Protein AF-A0A2G5UUV4-F1 (afdb_monomer_lite)

Radius of gyration: 25.53 Å; chains: 1; bounding box: 56×35×74 Å

pLDDT: mean 82.68, std 22.8, range [26.73, 98.56]

Sequence (147 aa):
MTILSKIWAPSNSVLLPRAATRHIRFLSTTFSLKAKIYESPEEAVKDIPNGAKLLVGGFGLCGIPENLIQALTKTGQTGLTCVSNNAGVDKWGLGLLLQTRQIKKMISSYVGENGEFARQYLSGELELEFTPQGTLAERIRAAGAGD

Secondary structure (DSSP, 8-state):
----------------------------------PPP-S-HHHHHTTPPTT-EEE---BTTBT--HHHHHHHHHHT--SEEEE-S---STTSTTHHHHHTT-EEEEEES--TT-HHHHHHHHHTSSEEEE--HHHHHHHHHHHHHT-

Structure (mmCIF, N/CA/C/O backbone):
data_AF-A0A2G5UUV4-F1
#
_entry.id   AF-A0A2G5UUV4-F1
#
loop_
_atom_site.group_PDB
_atom_site.id
_atom_site.type_symbol
_atom_site.label_atom_id
_atom_site.label_alt_id
_atom_site.label_comp_id
_atom_site.label_asym_id
_atom_site.label_entity_id
_atom_site.label_seq_id
_atom_site.pdbx_PDB_ins_code
_atom_site.Cartn_x
_atom_site.Cartn_y
_atom_site.Cartn_z
_atom_site.occupancy
_atom_site.B_iso_or_equiv
_atom_site.auth_seq_id
_atom_site.auth_comp_id
_atom_site.auth_asym_id
_atom_site.auth_atom_id
_atom_site.pdbx_PDB_model_num
ATOM 1 N N . MET A 1 1 ? 2.534 -17.005 -42.344 1.00 30.23 1 MET A N 1
ATOM 2 C CA . MET A 1 1 ? 2.042 -16.352 -43.574 1.00 30.23 1 MET A CA 1
ATOM 3 C C . MET A 1 1 ? 2.985 -15.199 -43.899 1.00 30.23 1 MET A C 1
ATOM 5 O O . MET A 1 1 ? 3.425 -14.518 -42.986 1.00 30.23 1 MET A O 1
ATOM 9 N N . THR A 1 2 ? 3.380 -15.130 -45.163 1.00 29.50 2 THR A N 1
ATOM 10 C CA . THR A 1 2 ? 4.521 -14.478 -45.833 1.00 29.50 2 THR A CA 1
ATOM 11 C C . THR A 1 2 ? 4.962 -13.075 -45.374 1.00 29.50 2 THR A C 1
ATOM 13 O O . THR A 1 2 ? 4.149 -12.167 -45.239 1.00 29.50 2 THR A O 1
ATOM 16 N N . ILE A 1 3 ? 6.287 -12.905 -45.241 1.00 30.00 3 ILE A N 1
ATOM 17 C CA . ILE A 1 3 ? 7.033 -11.632 -45.174 1.00 30.00 3 ILE A CA 1
ATOM 18 C C . ILE A 1 3 ? 7.280 -11.132 -46.609 1.00 30.00 3 ILE A C 1
ATOM 20 O O . ILE A 1 3 ? 7.713 -11.914 -47.454 1.00 30.00 3 ILE A O 1
ATOM 24 N N . LEU A 1 4 ? 7.085 -9.837 -46.875 1.00 26.73 4 LEU A N 1
ATOM 25 C CA . LEU A 1 4 ? 7.565 -9.160 -48.088 1.00 26.73 4 LEU A CA 1
ATOM 26 C C . LEU A 1 4 ? 8.336 -7.896 -47.689 1.00 26.73 4 LEU A C 1
ATOM 28 O O . LEU A 1 4 ? 7.738 -6.885 -47.333 1.00 26.73 4 LEU A O 1
ATOM 32 N N . SER A 1 5 ? 9.664 -7.945 -47.780 1.00 32.25 5 SER A N 1
ATOM 33 C CA . SER A 1 5 ? 10.519 -6.760 -47.871 1.00 32.25 5 SER A CA 1
ATOM 34 C C . SER A 1 5 ? 11.100 -6.691 -49.286 1.00 32.25 5 SER A C 1
ATOM 36 O O . SER A 1 5 ? 11.826 -7.578 -49.728 1.00 32.25 5 SER A O 1
ATOM 38 N N . LYS A 1 6 ? 10.754 -5.636 -50.031 1.00 29.22 6 LYS A N 1
ATOM 39 C CA . LYS A 1 6 ? 11.495 -5.210 -51.225 1.00 29.22 6 LYS A CA 1
ATOM 40 C C . LYS A 1 6 ? 12.513 -4.171 -50.768 1.00 29.22 6 LYS A C 1
ATOM 42 O O . LYS A 1 6 ? 12.113 -3.116 -50.287 1.00 29.22 6 LYS A O 1
ATOM 47 N N . ILE A 1 7 ? 13.802 -4.461 -50.927 1.00 35.69 7 ILE A N 1
ATOM 48 C CA . ILE A 1 7 ? 14.875 -3.470 -50.797 1.00 35.69 7 ILE A CA 1
ATOM 49 C C . ILE A 1 7 ? 15.565 -3.339 -52.157 1.00 35.69 7 ILE A C 1
ATOM 51 O O . ILE A 1 7 ? 15.883 -4.321 -52.823 1.00 35.69 7 ILE A O 1
ATOM 55 N N . TRP A 1 8 ? 15.699 -2.082 -52.556 1.00 27.30 8 TRP A N 1
ATOM 56 C CA . TRP A 1 8 ? 16.325 -1.539 -53.753 1.00 27.30 8 TRP A CA 1
ATOM 57 C C . TRP A 1 8 ? 17.840 -1.810 -53.776 1.00 27.30 8 TRP A C 1
ATOM 59 O O . TRP A 1 8 ? 18.495 -1.738 -52.738 1.00 27.30 8 TRP A O 1
ATOM 69 N N . ALA A 1 9 ? 18.397 -2.095 -54.954 1.00 36.50 9 ALA A N 1
ATOM 70 C CA . ALA A 1 9 ? 19.835 -2.226 -55.180 1.00 36.50 9 ALA A CA 1
ATOM 71 C C . ALA A 1 9 ? 20.296 -1.205 -56.229 1.00 36.50 9 ALA A C 1
ATOM 73 O O . ALA A 1 9 ? 19.610 -1.032 -57.240 1.00 36.50 9 ALA A O 1
ATOM 74 N N . PRO A 1 10 ? 21.500 -0.634 -56.067 1.00 35.34 10 PRO A N 1
ATOM 75 C CA . PRO A 1 10 ? 22.342 -0.315 -57.201 1.00 35.34 10 PRO A CA 1
ATOM 76 C C . PRO A 1 10 ? 23.648 -1.118 -57.159 1.00 35.34 10 PRO A C 1
ATOM 78 O O . PRO A 1 10 ? 24.296 -1.296 -56.129 1.00 35.34 10 PRO A O 1
ATOM 81 N N . SER A 1 11 ? 24.002 -1.610 -58.338 1.00 42.22 11 SER A N 1
ATOM 82 C CA . SER A 1 11 ? 25.257 -2.250 -58.702 1.00 42.22 11 SER A CA 1
ATOM 83 C C . SER A 1 11 ? 26.450 -1.304 -58.564 1.00 42.22 11 SER A C 1
ATOM 85 O O . SER A 1 11 ? 26.383 -0.174 -59.041 1.00 42.22 11 SER A O 1
ATOM 87 N N . ASN A 1 12 ? 27.573 -1.802 -58.040 1.00 35.16 12 ASN A N 1
ATOM 88 C CA . ASN A 1 12 ? 28.849 -1.744 -58.758 1.00 35.16 12 ASN A CA 1
ATOM 89 C C . ASN A 1 12 ? 29.914 -2.638 -58.109 1.00 35.16 12 ASN A C 1
ATOM 91 O O . ASN A 1 12 ? 30.107 -2.670 -56.898 1.00 35.16 12 ASN A O 1
ATOM 95 N N . SER A 1 13 ? 30.580 -3.383 -58.980 1.00 41.56 13 SER A N 1
ATOM 96 C CA . SER A 1 13 ? 31.634 -4.361 -58.742 1.00 41.56 13 SER A CA 1
ATOM 97 C C . SER A 1 13 ? 33.009 -3.707 -58.626 1.00 41.56 13 SER A C 1
ATOM 99 O O . SER A 1 13 ? 33.439 -3.076 -59.588 1.00 41.56 13 SER A O 1
ATOM 101 N N . VAL A 1 14 ? 33.742 -3.962 -57.537 1.00 37.56 14 VAL A N 1
ATOM 102 C CA . VAL A 1 14 ? 35.217 -3.937 -57.522 1.00 37.56 14 VAL A CA 1
ATOM 103 C C . VAL A 1 14 ? 35.725 -4.998 -56.536 1.00 37.56 14 VAL A C 1
ATOM 105 O O . VAL A 1 14 ? 35.342 -5.018 -55.369 1.00 37.56 14 VAL A O 1
ATOM 108 N N . LEU A 1 15 ? 36.565 -5.906 -57.036 1.00 43.38 15 LEU A N 1
ATOM 109 C CA . LEU 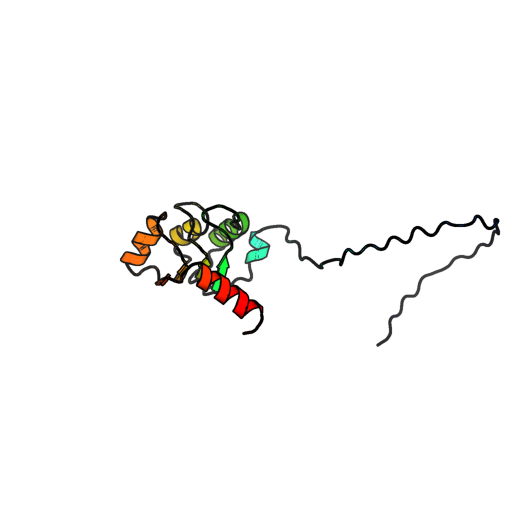A 1 15 ? 37.228 -6.990 -56.303 1.00 43.38 15 LEU A CA 1
ATOM 110 C C . LEU A 1 15 ? 38.445 -6.458 -55.523 1.00 43.38 15 LEU A C 1
ATOM 112 O O . LEU A 1 15 ? 39.321 -5.837 -56.118 1.00 43.38 15 LEU A O 1
ATOM 116 N N . LEU A 1 16 ? 38.543 -6.770 -54.224 1.00 35.75 16 LEU A N 1
ATOM 117 C CA . LEU A 1 16 ? 39.747 -6.590 -53.395 1.00 35.75 16 LEU A CA 1
ATOM 118 C C . LEU A 1 16 ? 39.998 -7.840 -52.516 1.00 35.75 16 LEU A C 1
ATOM 120 O O . LEU A 1 16 ? 39.059 -8.594 -52.247 1.00 35.75 16 LEU A O 1
ATOM 124 N N . PRO A 1 17 ? 41.260 -8.125 -52.131 1.00 38.09 17 PRO A N 1
ATOM 125 C CA . PRO A 1 17 ? 41.725 -9.471 -51.791 1.00 38.09 17 PRO A CA 1
ATOM 126 C C . PRO A 1 17 ? 41.303 -9.947 -50.391 1.00 38.09 17 PRO A C 1
ATOM 128 O O . PRO A 1 17 ? 41.122 -9.161 -49.463 1.00 38.09 17 PRO A O 1
ATOM 131 N N . ARG A 1 18 ? 41.182 -11.277 -50.243 1.00 44.56 18 ARG A N 1
ATOM 132 C CA . ARG A 1 18 ? 40.841 -11.997 -49.001 1.00 44.56 18 ARG A CA 1
ATOM 133 C C . ARG A 1 18 ? 41.847 -11.703 -47.879 1.00 44.56 18 ARG A C 1
ATOM 135 O O . ARG A 1 18 ? 42.871 -12.372 -47.773 1.00 44.56 18 ARG A O 1
ATOM 142 N N . ALA A 1 19 ? 41.505 -10.775 -46.991 1.00 39.84 19 ALA A N 1
ATOM 143 C CA . ALA A 1 19 ? 42.058 -10.719 -45.643 1.00 39.84 19 ALA A CA 1
ATOM 144 C C . ALA A 1 19 ? 41.256 -11.671 -44.742 1.00 39.84 19 ALA A C 1
ATOM 146 O O . ALA A 1 19 ? 40.029 -11.585 -44.673 1.00 39.84 19 ALA A O 1
ATOM 147 N N . ALA A 1 20 ? 41.943 -12.598 -44.070 1.00 48.12 20 ALA A N 1
ATOM 148 C CA . ALA A 1 20 ? 41.348 -13.535 -43.124 1.00 48.12 20 ALA A CA 1
ATOM 149 C C . ALA A 1 20 ? 40.615 -12.772 -42.008 1.00 48.12 20 ALA A C 1
ATOM 151 O O . ALA A 1 20 ? 41.225 -12.235 -41.084 1.00 48.12 20 ALA A O 1
ATOM 152 N N . THR A 1 21 ? 39.289 -12.690 -42.109 1.00 39.66 21 THR A N 1
ATOM 153 C CA . THR A 1 21 ? 38.459 -11.998 -41.128 1.00 39.66 21 THR A CA 1
ATOM 154 C C . THR A 1 21 ? 38.302 -12.909 -39.918 1.00 39.66 21 THR A C 1
ATOM 156 O O . THR A 1 21 ? 37.601 -13.919 -39.960 1.00 39.66 21 THR A O 1
ATOM 159 N N . ARG A 1 22 ? 38.983 -12.571 -38.820 1.00 43.88 22 ARG A N 1
ATOM 160 C CA . ARG A 1 22 ? 38.718 -13.144 -37.498 1.00 43.88 22 ARG A CA 1
ATOM 161 C C . ARG A 1 22 ? 37.252 -12.840 -37.168 1.00 43.88 22 ARG A C 1
ATOM 163 O O . ARG A 1 22 ? 36.913 -11.704 -36.847 1.00 43.88 22 ARG A O 1
ATOM 170 N N . HIS A 1 23 ? 36.370 -13.827 -37.299 1.00 40.75 23 HIS A N 1
ATOM 171 C CA . HIS A 1 23 ? 34.981 -13.695 -36.874 1.00 40.75 23 HIS A CA 1
ATOM 172 C C . HIS A 1 23 ? 34.940 -13.553 -35.350 1.00 40.75 23 HIS A C 1
ATOM 174 O O . HIS A 1 23 ? 34.913 -14.546 -34.625 1.00 40.75 23 HIS A O 1
ATOM 180 N N . ILE A 1 24 ? 34.916 -12.316 -34.856 1.00 51.81 24 ILE A N 1
ATOM 181 C CA . ILE A 1 24 ? 34.429 -12.036 -33.508 1.00 51.81 24 ILE A CA 1
ATOM 182 C C . ILE A 1 24 ? 32.924 -12.296 -33.559 1.00 51.81 24 ILE A C 1
ATOM 184 O O . ILE A 1 24 ? 32.143 -11.462 -34.014 1.00 51.81 24 ILE A O 1
ATOM 188 N N . ARG A 1 25 ? 32.510 -13.502 -33.160 1.00 44.62 25 ARG A N 1
ATOM 189 C CA . ARG A 1 25 ? 31.101 -13.790 -32.897 1.00 44.62 25 ARG A CA 1
ATOM 190 C C . ARG A 1 25 ? 30.712 -13.013 -31.643 1.00 44.62 25 ARG A C 1
ATOM 192 O O . ARG A 1 25 ? 31.013 -13.450 -30.537 1.00 44.62 25 ARG A O 1
ATOM 199 N N . PHE A 1 26 ? 30.043 -11.874 -31.807 1.00 50.16 26 PHE A N 1
ATOM 200 C CA . PHE A 1 26 ? 29.269 -11.278 -30.721 1.00 50.16 26 PHE A CA 1
ATOM 201 C C . PHE A 1 26 ? 28.077 -12.200 -30.437 1.00 50.16 26 PHE A C 1
ATOM 203 O O . PHE A 1 26 ? 27.005 -12.063 -31.020 1.00 50.16 26 PHE A O 1
ATOM 210 N N . LEU A 1 27 ? 28.277 -13.182 -29.559 1.00 51.44 27 LEU A N 1
ATOM 211 C CA . LEU A 1 27 ? 27.185 -13.862 -28.871 1.00 51.44 27 LEU A CA 1
ATOM 212 C C . LEU A 1 27 ? 26.664 -12.892 -27.809 1.00 51.44 27 LEU A C 1
ATOM 214 O O . LEU A 1 27 ? 27.044 -12.970 -26.645 1.00 51.44 27 LEU A O 1
ATOM 218 N N . SER A 1 28 ? 25.839 -11.930 -28.223 1.00 54.03 28 SER A N 1
ATOM 219 C CA . SER A 1 28 ? 25.046 -11.173 -27.260 1.00 54.03 28 SER A CA 1
ATOM 220 C C . SER A 1 28 ? 23.991 -12.120 -26.693 1.00 54.03 28 SER A C 1
ATOM 222 O O . SER A 1 28 ? 23.069 -12.527 -27.396 1.00 54.03 28 SER A O 1
ATOM 224 N N . THR A 1 29 ? 24.150 -12.509 -25.431 1.00 57.75 29 THR A N 1
ATOM 225 C CA . THR A 1 29 ? 23.147 -13.256 -24.658 1.00 57.75 29 THR A CA 1
ATOM 226 C C . THR A 1 29 ? 22.017 -12.354 -24.162 1.00 57.75 29 THR A C 1
ATOM 228 O O . THR A 1 29 ? 21.128 -12.816 -23.446 1.00 57.75 29 THR A O 1
ATOM 231 N N . THR A 1 30 ? 22.022 -11.066 -24.515 1.00 57.09 30 THR A N 1
ATOM 232 C CA . THR A 1 30 ? 21.008 -10.123 -24.059 1.00 57.09 30 THR A CA 1
ATOM 233 C C . THR A 1 30 ? 19.703 -10.379 -24.806 1.00 57.09 30 THR A C 1
ATOM 235 O O . THR A 1 30 ? 19.479 -9.886 -25.910 1.00 57.09 30 THR A O 1
ATOM 238 N N . PHE A 1 31 ? 18.818 -11.154 -24.181 1.00 63.34 31 PHE A N 1
ATOM 239 C CA . PHE A 1 31 ? 17.395 -11.118 -24.489 1.00 63.34 31 PHE A CA 1
ATOM 240 C C . PHE A 1 31 ? 16.957 -9.651 -24.409 1.00 63.34 31 PHE A C 1
ATOM 242 O O . PHE A 1 31 ? 17.024 -9.038 -23.343 1.00 63.34 31 PHE A O 1
ATOM 249 N N . SER A 1 32 ? 16.554 -9.059 -25.534 1.00 64.75 32 SER A N 1
ATOM 250 C CA . SER A 1 32 ? 15.899 -7.754 -25.510 1.00 64.75 32 SER A CA 1
ATOM 251 C C . SER A 1 32 ? 14.536 -7.961 -24.856 1.00 64.75 32 SER A C 1
ATOM 253 O O . SER A 1 32 ? 13.571 -8.379 -25.497 1.00 64.75 32 SER A O 1
ATOM 255 N N . LEU A 1 33 ? 14.478 -7.758 -23.540 1.00 65.44 33 LEU A N 1
ATOM 256 C CA . LEU A 1 33 ? 13.216 -7.660 -22.829 1.00 65.44 33 LEU A CA 1
ATOM 257 C C . LEU A 1 33 ? 12.469 -6.475 -23.442 1.00 65.44 33 LEU A C 1
ATOM 259 O O . LEU A 1 33 ? 12.948 -5.342 -23.391 1.00 65.44 33 LEU A O 1
ATOM 263 N N . LYS A 1 34 ? 11.305 -6.735 -24.046 1.00 79.94 34 LYS A N 1
ATOM 264 C CA . LYS A 1 34 ? 10.374 -5.684 -24.471 1.00 79.94 34 LYS A CA 1
ATOM 265 C C . LYS A 1 34 ? 9.780 -5.030 -23.222 1.00 79.94 34 LYS A C 1
ATOM 267 O O . LYS A 1 34 ? 8.656 -5.330 -22.834 1.00 79.94 34 LYS A O 1
ATOM 272 N N . ALA A 1 35 ? 10.559 -4.185 -22.558 1.00 86.00 35 ALA A N 1
ATOM 273 C CA . ALA A 1 35 ? 10.082 -3.364 -21.460 1.00 86.00 35 ALA A CA 1
ATOM 274 C C . ALA A 1 35 ? 9.257 -2.206 -22.029 1.00 86.00 35 ALA A C 1
ATOM 276 O O . ALA A 1 35 ? 9.672 -1.542 -22.981 1.00 86.00 35 ALA A O 1
ATOM 277 N N . LYS A 1 36 ? 8.080 -1.969 -21.449 1.00 89.62 36 LYS A N 1
ATOM 278 C CA . LYS A 1 36 ? 7.290 -0.775 -21.739 1.00 89.62 36 LYS A CA 1
ATOM 279 C C . LYS A 1 36 ? 7.800 0.356 -20.851 1.00 89.62 36 LYS A C 1
ATOM 281 O O . LYS A 1 36 ? 7.780 0.226 -19.630 1.00 89.62 36 LYS A O 1
ATOM 286 N N . ILE A 1 37 ? 8.268 1.431 -21.473 1.00 93.19 37 ILE A N 1
ATOM 287 C CA . ILE A 1 37 ? 8.731 2.639 -20.789 1.00 93.19 37 ILE A CA 1
ATOM 288 C C . ILE A 1 37 ? 7.596 3.661 -20.846 1.00 93.19 37 ILE A C 1
ATOM 290 O O . ILE A 1 37 ? 6.956 3.808 -21.887 1.00 93.19 37 ILE A O 1
ATOM 294 N N . TYR A 1 38 ? 7.335 4.315 -19.719 1.00 95.00 38 TYR A N 1
ATOM 295 C CA . TYR A 1 38 ? 6.356 5.390 -19.595 1.00 95.00 38 TYR A CA 1
ATOM 296 C C . TYR A 1 38 ? 7.088 6.703 -19.332 1.00 95.00 38 TYR A C 1
ATOM 298 O O . TYR A 1 38 ? 8.077 6.716 -18.600 1.00 95.00 38 TYR A O 1
ATOM 306 N N . GLU A 1 39 ? 6.579 7.794 -19.901 1.00 95.12 39 GLU A N 1
ATOM 307 C CA . GLU A 1 39 ? 7.156 9.134 -19.730 1.00 95.12 39 GLU A CA 1
ATOM 308 C C . GLU A 1 39 ? 6.843 9.723 -18.344 1.00 95.12 39 GLU A C 1
ATOM 310 O O . GLU A 1 39 ? 7.569 10.587 -17.854 1.00 95.12 39 GLU A O 1
ATOM 315 N N . SER A 1 40 ? 5.780 9.246 -17.679 1.00 97.38 40 SER A N 1
ATOM 316 C CA . SER A 1 40 ? 5.435 9.648 -16.314 1.00 97.38 40 SER A CA 1
ATOM 317 C C . SER A 1 40 ? 4.870 8.503 -15.458 1.00 97.38 40 SER A C 1
ATOM 319 O O . SER A 1 40 ? 4.237 7.577 -15.981 1.00 97.38 40 SER A O 1
ATOM 321 N N . PRO A 1 41 ? 5.046 8.562 -14.124 1.00 97.31 41 PRO A N 1
ATOM 322 C CA . PRO A 1 41 ? 4.413 7.634 -13.186 1.00 97.31 41 PRO A CA 1
ATOM 323 C C . PRO A 1 41 ? 2.881 7.640 -13.257 1.00 97.31 41 PRO A C 1
ATOM 325 O O . PRO A 1 41 ? 2.261 6.588 -13.132 1.00 97.31 41 PRO A O 1
ATOM 328 N N . GLU A 1 42 ? 2.265 8.802 -13.489 1.00 97.31 42 GLU A N 1
ATOM 329 C CA . GLU A 1 42 ? 0.813 8.947 -13.622 1.00 97.31 42 GLU A CA 1
ATOM 330 C C . GLU A 1 42 ? 0.276 8.170 -14.829 1.00 97.31 42 GLU A C 1
ATOM 332 O O . GLU A 1 42 ? -0.791 7.561 -14.752 1.00 97.31 42 GLU A O 1
ATOM 337 N N . GLU A 1 43 ? 1.031 8.124 -15.933 1.00 96.94 43 GLU A N 1
ATOM 338 C CA . GLU A 1 43 ? 0.644 7.322 -17.090 1.00 96.94 43 GLU A CA 1
ATOM 339 C C . GLU A 1 43 ? 0.691 5.818 -16.791 1.00 96.94 43 GLU A C 1
ATOM 341 O O . GLU A 1 43 ? -0.156 5.065 -17.275 1.00 96.94 43 GLU A O 1
ATOM 346 N N . ALA A 1 44 ? 1.652 5.385 -15.973 1.00 96.69 44 ALA A N 1
ATOM 347 C CA . ALA A 1 44 ? 1.834 3.984 -15.612 1.00 96.69 44 ALA A CA 1
ATOM 348 C C . ALA A 1 44 ? 0.733 3.438 -14.685 1.00 96.69 44 ALA A C 1
ATOM 350 O O . ALA A 1 44 ? 0.574 2.223 -14.606 1.00 96.69 44 ALA A O 1
ATOM 351 N N . VAL A 1 45 ? -0.009 4.308 -13.988 1.00 97.38 45 VAL A N 1
ATOM 352 C CA . VAL A 1 45 ? -1.059 3.919 -13.023 1.00 97.38 45 VAL A CA 1
ATOM 353 C C . VAL A 1 45 ? -2.480 4.236 -13.504 1.00 97.38 45 VAL A C 1
ATOM 355 O O . VAL A 1 45 ? -3.448 3.928 -12.810 1.00 97.38 45 VAL A O 1
ATOM 358 N N . LYS A 1 46 ? -2.631 4.862 -14.679 1.00 95.25 46 LYS A N 1
ATOM 359 C CA . LYS A 1 46 ? -3.910 5.414 -15.167 1.00 95.25 46 LYS A CA 1
ATOM 360 C C . LYS A 1 46 ? -5.014 4.376 -15.373 1.00 95.25 46 LYS A C 1
ATOM 362 O O . LYS A 1 46 ? -6.190 4.713 -15.305 1.00 95.25 46 LYS A O 1
ATOM 367 N N . ASP A 1 47 ? -4.638 3.141 -15.676 1.00 96.06 47 ASP A N 1
ATOM 368 C CA . ASP A 1 47 ? -5.533 2.027 -15.980 1.00 96.06 47 ASP A CA 1
ATOM 369 C C . ASP A 1 47 ? -5.903 1.197 -14.744 1.00 96.06 47 ASP A C 1
ATOM 371 O O . ASP A 1 47 ? -6.709 0.272 -14.850 1.00 96.06 47 ASP A O 1
ATOM 375 N N . ILE A 1 48 ? -5.378 1.544 -13.564 1.00 98.00 48 ILE A N 1
ATOM 376 C CA . ILE A 1 48 ? -5.775 0.922 -12.302 1.00 98.00 48 ILE A CA 1
ATOM 377 C C . ILE A 1 48 ? -7.213 1.358 -11.973 1.00 98.00 48 ILE A C 1
ATOM 379 O O . ILE A 1 48 ? -7.469 2.557 -11.817 1.00 98.00 48 ILE A O 1
ATOM 383 N N . PRO A 1 49 ? -8.169 0.419 -11.849 1.00 98.00 49 PRO A N 1
ATOM 384 C CA . PRO A 1 49 ? -9.536 0.750 -11.478 1.00 98.00 49 PRO A CA 1
ATOM 385 C C . PRO A 1 49 ? -9.675 0.964 -9.964 1.00 98.00 49 PRO A C 1
ATOM 387 O O . PRO A 1 49 ? -8.878 0.474 -9.160 1.00 98.00 49 PRO A O 1
ATOM 390 N N . ASN A 1 50 ? -10.758 1.629 -9.558 1.00 98.38 50 ASN A N 1
ATOM 391 C CA . ASN A 1 50 ? -11.204 1.591 -8.164 1.00 98.38 50 ASN A CA 1
ATOM 392 C C . ASN A 1 50 ? -11.442 0.138 -7.725 1.00 98.38 50 ASN A C 1
ATOM 394 O O . ASN A 1 50 ? -11.873 -0.699 -8.519 1.00 98.38 50 ASN A O 1
ATOM 398 N N . GLY A 1 51 ? -11.178 -0.167 -6.456 1.00 98.25 51 GLY A N 1
ATOM 399 C CA . GLY A 1 51 ? -11.341 -1.526 -5.934 1.00 98.25 51 GLY A CA 1
ATOM 400 C C . GLY A 1 51 ? -10.229 -2.507 -6.323 1.00 98.25 51 GLY A C 1
ATOM 401 O O . GLY A 1 51 ? -10.330 -3.691 -6.000 1.00 98.25 51 GLY A O 1
ATOM 402 N N . ALA A 1 52 ? -9.176 -2.056 -7.014 1.00 98.50 52 ALA A N 1
ATOM 403 C CA . ALA A 1 52 ? -8.079 -2.923 -7.429 1.00 98.50 52 ALA A CA 1
ATOM 404 C C . ALA A 1 52 ? -7.337 -3.555 -6.240 1.00 98.50 52 ALA A C 1
ATOM 406 O O . ALA A 1 52 ? -7.194 -2.960 -5.167 1.00 98.50 52 ALA A O 1
ATOM 407 N N . LYS A 1 53 ? -6.811 -4.764 -6.466 1.00 98.31 53 LYS A N 1
ATOM 408 C CA . LYS A 1 53 ? -5.883 -5.431 -5.552 1.00 98.31 53 LYS A CA 1
ATOM 409 C C . LYS A 1 53 ? -4.452 -5.214 -6.035 1.00 98.31 53 LYS A C 1
ATOM 411 O O . LYS A 1 53 ? -4.115 -5.624 -7.141 1.00 98.31 53 LYS A O 1
ATOM 416 N N . LEU A 1 54 ? -3.626 -4.590 -5.204 1.00 98.12 54 LEU A N 1
ATOM 417 C CA . LEU A 1 54 ? -2.265 -4.185 -5.540 1.00 98.12 54 LEU A CA 1
ATOM 418 C C . LEU A 1 54 ? -1.258 -4.938 -4.673 1.00 98.12 54 LEU A C 1
ATOM 420 O O . LEU A 1 54 ? -1.381 -4.949 -3.450 1.00 98.12 54 LEU A O 1
ATOM 424 N N . LEU A 1 55 ? -0.247 -5.534 -5.304 1.00 97.69 55 LEU A N 1
ATOM 425 C CA . LEU A 1 55 ? 0.947 -6.013 -4.613 1.00 97.69 55 LEU A CA 1
ATOM 426 C C . LEU A 1 55 ? 1.969 -4.882 -4.611 1.00 97.69 55 LEU A C 1
ATOM 428 O O . LEU A 1 55 ? 2.337 -4.376 -5.671 1.00 97.69 55 LEU A O 1
ATOM 432 N N . VAL A 1 56 ? 2.417 -4.484 -3.427 1.00 97.38 56 VAL A N 1
ATOM 433 C CA . VAL A 1 56 ? 3.316 -3.346 -3.252 1.00 97.38 56 VAL A CA 1
ATOM 434 C C . VAL A 1 56 ? 4.582 -3.837 -2.571 1.00 97.38 56 VAL A C 1
ATOM 436 O O . VAL A 1 56 ? 4.544 -4.393 -1.475 1.00 97.38 56 VAL A O 1
ATOM 439 N N . GLY A 1 57 ? 5.706 -3.678 -3.267 1.00 95.00 57 GLY A N 1
ATOM 440 C CA . GLY A 1 57 ? 7.015 -4.059 -2.751 1.00 95.00 57 GLY A CA 1
ATOM 441 C C . GLY A 1 57 ? 7.498 -3.130 -1.639 1.00 95.00 57 GLY A C 1
ATOM 442 O O . GLY A 1 57 ? 7.059 -1.984 -1.526 1.00 95.00 57 GLY A O 1
ATOM 443 N N . GLY A 1 58 ? 8.444 -3.637 -0.851 1.00 93.62 58 GLY A N 1
ATOM 444 C CA . GLY A 1 58 ? 9.172 -2.875 0.156 1.00 93.62 58 GLY A CA 1
ATOM 445 C C . GLY A 1 58 ? 9.261 -3.575 1.511 1.00 93.62 58 GLY A C 1
ATOM 446 O O . GLY A 1 58 ? 8.434 -4.415 1.867 1.00 93.62 58 GLY A O 1
ATOM 447 N N . PHE A 1 59 ? 10.288 -3.211 2.277 1.00 92.00 59 PHE A N 1
ATOM 448 C CA . PHE A 1 59 ? 10.466 -3.599 3.672 1.00 92.00 59 PHE A CA 1
ATOM 449 C C . PHE A 1 59 ? 10.698 -2.340 4.510 1.00 92.00 59 PHE A C 1
ATOM 451 O O . PHE A 1 59 ? 11.794 -1.779 4.555 1.00 92.00 59 PHE A O 1
ATOM 458 N N . GLY A 1 60 ? 9.622 -1.854 5.125 1.00 88.06 60 GLY A N 1
ATOM 459 C CA . GLY A 1 60 ? 9.613 -0.554 5.786 1.00 88.06 60 GLY A CA 1
ATOM 460 C C . GLY A 1 60 ? 9.581 0.508 4.698 1.00 88.06 60 GLY A C 1
ATOM 461 O O . GLY A 1 60 ? 8.649 0.551 3.902 1.00 88.06 60 GLY A O 1
ATOM 462 N N . LEU A 1 61 ? 10.641 1.307 4.612 1.00 90.06 61 LEU A N 1
ATOM 463 C CA . LEU A 1 61 ? 10.833 2.271 3.524 1.00 90.06 61 LEU A CA 1
ATOM 464 C C . LEU A 1 61 ? 11.8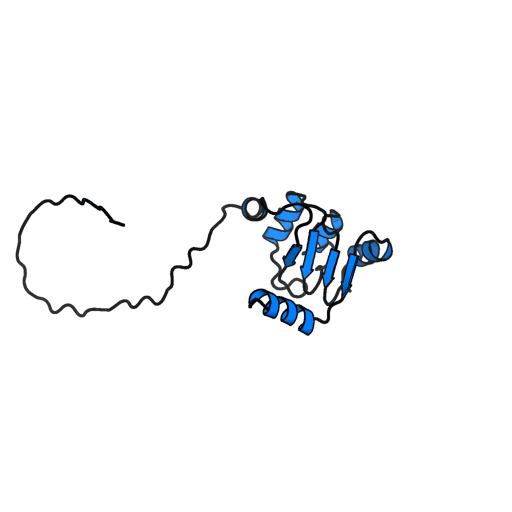48 1.799 2.473 1.00 90.06 61 LEU A C 1
ATOM 466 O O . LEU A 1 61 ? 12.028 2.448 1.448 1.00 90.06 61 LEU A O 1
ATOM 470 N N . CYS A 1 62 ? 12.511 0.661 2.693 1.00 93.25 62 CYS A N 1
ATOM 471 C CA . CYS A 1 62 ? 13.482 0.134 1.742 1.00 93.25 62 CYS A CA 1
ATOM 472 C C . CYS A 1 62 ? 12.771 -0.547 0.566 1.00 93.25 62 CYS A C 1
ATOM 474 O O . CYS A 1 62 ? 11.958 -1.446 0.776 1.00 93.25 62 CYS A O 1
ATOM 476 N N . GLY A 1 63 ? 13.096 -0.146 -0.668 1.00 93.44 63 GLY A N 1
ATOM 477 C CA . GLY A 1 63 ? 12.587 -0.787 -1.887 1.00 93.44 63 GLY A CA 1
ATOM 478 C C . GLY A 1 63 ? 11.112 -0.511 -2.199 1.00 93.44 63 GLY A C 1
ATOM 479 O O . GLY A 1 63 ? 10.501 -1.282 -2.936 1.00 93.44 63 GLY A O 1
ATOM 480 N N . ILE A 1 64 ? 10.532 0.557 -1.640 1.00 95.56 64 ILE A N 1
ATOM 481 C CA . ILE A 1 64 ? 9.160 0.969 -1.960 1.00 95.56 64 ILE A CA 1
ATOM 482 C C . ILE A 1 64 ? 9.090 1.629 -3.351 1.00 95.56 64 ILE A C 1
ATOM 484 O O . ILE A 1 64 ? 10.005 2.363 -3.732 1.00 95.56 64 ILE A O 1
ATOM 488 N N . PRO A 1 65 ? 8.002 1.437 -4.115 1.00 96.62 65 PRO A N 1
ATOM 489 C CA . PRO A 1 65 ? 7.805 2.100 -5.404 1.00 96.62 65 PRO A CA 1
ATOM 490 C C . PRO A 1 65 ? 7.305 3.546 -5.220 1.00 96.62 65 PRO A C 1
ATOM 492 O O . PRO A 1 65 ? 6.175 3.875 -5.579 1.00 96.62 65 PRO A O 1
ATOM 495 N N . GLU A 1 66 ? 8.138 4.415 -4.643 1.00 96.81 66 GLU A N 1
ATOM 496 C CA . GLU A 1 66 ? 7.750 5.756 -4.176 1.00 96.81 66 GLU A CA 1
ATOM 497 C C . GLU A 1 66 ? 7.038 6.605 -5.244 1.00 96.81 66 GLU A C 1
ATOM 499 O O . GLU A 1 66 ? 5.936 7.096 -5.002 1.00 96.81 66 GLU A O 1
ATOM 504 N N . ASN A 1 67 ? 7.608 6.712 -6.448 1.00 97.19 67 ASN A N 1
ATOM 505 C CA . ASN A 1 67 ? 7.026 7.513 -7.532 1.00 97.19 67 ASN A CA 1
ATOM 506 C C . ASN A 1 67 ? 5.633 7.016 -7.953 1.00 97.19 67 ASN A C 1
ATOM 508 O O . ASN A 1 67 ? 4.750 7.821 -8.242 1.00 97.19 67 ASN A O 1
ATOM 512 N N . LEU A 1 68 ? 5.416 5.696 -7.969 1.00 98.00 68 LEU A N 1
ATOM 513 C CA . LEU A 1 68 ? 4.122 5.108 -8.333 1.00 98.00 68 LEU A CA 1
ATOM 514 C C . LEU A 1 68 ? 3.086 5.301 -7.222 1.00 98.00 68 LEU A C 1
ATOM 516 O O . LEU A 1 68 ? 1.919 5.546 -7.508 1.00 98.00 68 LEU A O 1
ATOM 520 N N . ILE A 1 69 ? 3.508 5.240 -5.957 1.00 97.69 69 ILE A N 1
ATOM 521 C CA . ILE A 1 69 ? 2.641 5.529 -4.808 1.00 97.69 69 ILE A CA 1
ATOM 522 C C . ILE A 1 69 ? 2.208 7.000 -4.822 1.00 97.69 69 ILE A C 1
ATOM 524 O O . ILE A 1 69 ? 1.025 7.296 -4.646 1.00 97.69 69 ILE A O 1
ATOM 528 N N . GLN A 1 70 ? 3.140 7.925 -5.070 1.00 97.44 70 GLN A N 1
ATOM 529 C CA . GLN A 1 70 ? 2.820 9.346 -5.211 1.00 97.44 70 GLN A CA 1
ATOM 530 C C . GLN A 1 70 ? 1.854 9.583 -6.378 1.00 97.44 70 GLN A C 1
ATOM 532 O O . GLN A 1 70 ? 0.884 10.321 -6.223 1.00 97.44 70 GLN A O 1
ATOM 537 N N . ALA A 1 71 ? 2.073 8.928 -7.522 1.00 98.00 71 ALA A N 1
ATOM 538 C CA . ALA A 1 71 ? 1.174 9.009 -8.669 1.00 98.00 71 ALA A CA 1
ATOM 539 C C . ALA A 1 71 ? -0.237 8.511 -8.335 1.00 98.00 71 ALA A C 1
ATOM 541 O O . ALA A 1 71 ? -1.196 9.246 -8.547 1.00 98.00 71 ALA A O 1
ATOM 542 N N . LEU A 1 72 ? -0.356 7.325 -7.724 1.00 97.56 72 LEU A N 1
ATOM 543 C CA . LEU A 1 72 ? -1.634 6.765 -7.267 1.00 97.56 72 LEU A CA 1
ATOM 544 C C . LEU A 1 72 ? -2.365 7.684 -6.284 1.00 97.56 72 LEU A C 1
ATOM 546 O O . LEU A 1 72 ? -3.590 7.798 -6.326 1.00 97.56 72 LEU A O 1
ATOM 550 N N . THR A 1 73 ? -1.619 8.357 -5.407 1.00 97.25 73 THR A N 1
ATOM 551 C CA . THR A 1 73 ? -2.181 9.327 -4.456 1.00 97.25 73 THR A CA 1
ATOM 552 C C . THR A 1 73 ? -2.791 10.531 -5.186 1.00 97.25 73 THR A C 1
ATOM 554 O O . THR A 1 73 ? -3.837 11.031 -4.788 1.00 97.25 73 THR A O 1
ATOM 557 N N . LYS A 1 74 ? -2.177 10.989 -6.287 1.00 97.06 74 LYS A N 1
ATOM 558 C CA . LYS A 1 74 ? -2.702 12.098 -7.106 1.00 97.06 74 LYS A CA 1
ATOM 559 C C . LYS A 1 74 ? -3.884 11.682 -7.981 1.00 97.06 74 LYS A C 1
ATOM 561 O O . LYS A 1 74 ? -4.801 12.474 -8.169 1.00 97.06 74 LYS A O 1
ATOM 566 N N . THR A 1 75 ? -3.851 10.477 -8.552 1.00 95.25 75 THR A N 1
ATOM 567 C CA . THR A 1 75 ? -4.896 9.995 -9.470 1.00 95.25 75 THR A CA 1
ATOM 568 C C . THR A 1 75 ? -6.175 9.577 -8.743 1.00 95.25 75 THR A C 1
ATOM 570 O O . THR A 1 75 ? -7.241 9.567 -9.354 1.00 95.25 75 THR A O 1
ATOM 573 N N . GLY A 1 76 ? -6.100 9.310 -7.434 1.00 94.19 76 GLY A N 1
ATOM 574 C CA . GLY A 1 76 ? -7.268 9.269 -6.553 1.00 94.19 76 GLY A CA 1
ATOM 575 C C . GLY A 1 76 ? -8.107 7.994 -6.637 1.00 94.19 76 GLY A C 1
ATOM 576 O O . GLY A 1 76 ? -9.271 8.011 -6.241 1.00 94.19 76 GLY A O 1
ATOM 577 N N . GLN A 1 77 ? -7.557 6.883 -7.137 1.00 97.12 77 GLN A N 1
ATOM 578 C CA . GLN A 1 77 ? -8.238 5.588 -7.093 1.00 97.12 77 GLN A CA 1
ATOM 579 C C . GLN A 1 77 ? -8.503 5.178 -5.644 1.00 97.12 77 GLN A C 1
ATOM 581 O O . GLN A 1 77 ? -7.597 5.198 -4.811 1.00 97.12 77 GLN A O 1
ATOM 586 N N . THR A 1 78 ? -9.731 4.758 -5.353 1.00 98.00 78 THR A N 1
ATOM 587 C CA . THR A 1 78 ? -10.198 4.414 -4.002 1.00 98.00 78 THR A CA 1
ATOM 588 C C . THR A 1 78 ? -10.652 2.960 -3.903 1.00 98.00 78 THR A C 1
ATOM 590 O O . THR A 1 78 ? -10.795 2.248 -4.901 1.00 98.00 78 THR A O 1
ATOM 593 N N . GLY A 1 79 ? -10.879 2.494 -2.673 1.00 98.25 79 GLY A N 1
ATOM 594 C CA . GLY A 1 79 ? -11.339 1.132 -2.410 1.00 98.25 79 GLY A CA 1
ATOM 595 C C . GLY A 1 79 ? -10.248 0.071 -2.572 1.00 98.25 79 GLY A C 1
ATOM 596 O O . GLY A 1 79 ? -10.566 -1.107 -2.712 1.00 98.25 79 GLY A O 1
ATOM 597 N N . LEU A 1 80 ? -8.975 0.469 -2.582 1.00 98.56 80 LEU A N 1
ATOM 598 C CA . LEU A 1 80 ? -7.860 -0.414 -2.907 1.00 98.56 80 LEU A CA 1
ATOM 599 C C . LEU A 1 80 ? -7.664 -1.494 -1.836 1.00 98.56 80 LEU A C 1
ATOM 601 O O . LEU A 1 80 ? -7.778 -1.234 -0.635 1.00 98.56 80 LEU A O 1
ATOM 605 N N . THR A 1 81 ? -7.330 -2.705 -2.281 1.00 98.56 81 THR A N 1
ATOM 606 C CA . THR A 1 81 ? -6.784 -3.756 -1.415 1.00 98.56 81 THR A CA 1
ATOM 607 C C . THR A 1 81 ? -5.282 -3.832 -1.632 1.00 98.56 81 THR A C 1
ATOM 609 O O . THR A 1 81 ? -4.836 -4.276 -2.686 1.00 98.56 81 THR A O 1
ATOM 612 N N . CYS A 1 82 ? -4.494 -3.433 -0.646 1.00 97.75 82 CYS A N 1
ATOM 613 C CA . CYS A 1 82 ? -3.041 -3.423 -0.753 1.00 97.75 82 CYS A CA 1
ATOM 614 C C . CYS A 1 82 ? -2.436 -4.620 -0.011 1.00 97.75 82 CYS A C 1
ATOM 616 O O . CYS A 1 82 ? -2.759 -4.887 1.145 1.00 97.75 82 CYS A O 1
ATOM 618 N N . VAL A 1 83 ? -1.547 -5.340 -0.692 1.00 97.94 83 VAL A N 1
ATOM 619 C CA . VAL A 1 83 ? -0.769 -6.463 -0.165 1.00 97.94 83 VAL A CA 1
ATOM 620 C C . VAL A 1 83 ? 0.680 -6.013 -0.073 1.00 97.94 83 VAL A C 1
ATOM 622 O O . VAL A 1 83 ? 1.315 -5.764 -1.097 1.00 97.94 83 VAL A O 1
ATOM 625 N N . SER A 1 84 ? 1.196 -5.873 1.142 1.00 96.50 84 SER A N 1
ATOM 626 C CA . SER A 1 84 ? 2.550 -5.376 1.392 1.00 96.50 84 SER A CA 1
ATOM 627 C C . SER A 1 84 ? 3.055 -5.917 2.718 1.00 96.50 84 SER A C 1
ATOM 629 O O . SER A 1 84 ? 2.265 -6.224 3.603 1.00 96.50 84 SER A O 1
ATOM 631 N N . ASN A 1 85 ? 4.369 -5.999 2.904 1.00 95.12 85 ASN A N 1
ATOM 632 C CA . ASN A 1 85 ? 4.925 -6.357 4.207 1.00 95.12 85 ASN A CA 1
ATOM 633 C C . ASN A 1 85 ? 4.448 -5.382 5.305 1.00 95.12 85 ASN A C 1
ATOM 635 O O . ASN A 1 85 ? 4.028 -5.799 6.383 1.00 95.12 85 ASN A O 1
ATOM 639 N N . ASN A 1 86 ? 4.457 -4.084 4.999 1.00 92.81 86 ASN A N 1
ATOM 640 C CA . ASN A 1 86 ? 3.954 -3.023 5.868 1.00 92.81 86 ASN A CA 1
ATOM 641 C C . ASN A 1 86 ? 3.339 -1.867 5.070 1.00 92.81 86 ASN A C 1
ATOM 643 O O . ASN A 1 86 ? 3.422 -1.811 3.843 1.00 92.81 86 ASN A O 1
ATOM 647 N N . ALA A 1 87 ? 2.698 -0.939 5.781 1.00 88.69 87 ALA A N 1
ATOM 648 C CA . ALA A 1 87 ? 2.069 0.241 5.192 1.00 88.69 87 ALA A CA 1
ATOM 649 C C . ALA A 1 87 ? 3.015 1.457 5.073 1.00 88.69 87 ALA A C 1
ATOM 651 O O . ALA A 1 87 ? 2.565 2.550 4.741 1.00 88.69 87 ALA A O 1
ATOM 652 N N . GLY A 1 88 ? 4.315 1.298 5.343 1.00 89.25 88 GLY A N 1
ATOM 653 C CA . GLY A 1 88 ? 5.216 2.433 5.560 1.00 89.25 88 GLY A CA 1
ATOM 654 C C . GLY A 1 88 ? 4.888 3.194 6.852 1.00 89.25 88 GLY A C 1
ATOM 655 O O . GLY A 1 88 ? 4.250 2.652 7.755 1.00 89.25 88 GLY A O 1
ATOM 656 N N . VAL A 1 89 ? 5.318 4.454 6.919 1.00 88.62 89 VAL A N 1
ATOM 657 C CA . VAL A 1 89 ? 5.101 5.356 8.064 1.00 88.62 89 VAL A CA 1
ATOM 658 C C . VAL A 1 89 ? 4.170 6.503 7.681 1.00 88.62 89 VAL A C 1
ATOM 660 O O . VAL A 1 89 ? 3.800 6.666 6.515 1.00 88.62 89 VAL A O 1
ATOM 663 N N . ASP A 1 90 ? 3.795 7.333 8.648 1.00 80.75 90 ASP A N 1
ATOM 664 C CA . ASP A 1 90 ? 3.002 8.526 8.367 1.00 80.75 90 ASP A CA 1
ATOM 665 C C . ASP A 1 90 ? 3.709 9.412 7.319 1.00 80.75 90 ASP A C 1
ATOM 667 O O . ASP A 1 90 ? 4.875 9.781 7.471 1.00 80.75 90 ASP A O 1
ATOM 671 N N . LYS A 1 91 ? 2.983 9.768 6.247 1.00 85.94 91 LYS A N 1
ATOM 672 C CA . LYS A 1 91 ? 3.444 10.576 5.094 1.00 85.94 91 LYS A CA 1
ATOM 673 C C . LYS A 1 91 ? 4.445 9.903 4.138 1.00 85.94 91 LYS A C 1
ATOM 675 O O . LYS A 1 91 ? 4.910 10.575 3.223 1.00 85.94 91 LYS A O 1
ATOM 680 N N . TRP A 1 92 ? 4.753 8.613 4.291 1.00 91.62 92 TRP A N 1
ATOM 681 C CA . TRP A 1 92 ? 5.655 7.895 3.377 1.00 91.62 92 TRP A CA 1
ATOM 682 C C . TRP A 1 92 ? 5.136 6.504 3.013 1.00 91.62 92 TRP A C 1
ATOM 684 O O . TRP A 1 92 ? 4.469 5.834 3.800 1.00 91.62 92 TRP A O 1
ATOM 694 N N . GLY A 1 93 ? 5.463 6.043 1.804 1.00 93.88 93 GLY A N 1
ATOM 695 C CA . GLY A 1 93 ? 4.956 4.770 1.292 1.00 93.88 93 GLY A CA 1
ATOM 696 C C . GLY A 1 93 ? 3.424 4.744 1.260 1.00 93.88 93 GLY A C 1
ATOM 697 O O . GLY A 1 93 ? 2.782 5.751 0.955 1.00 93.88 93 GLY A O 1
ATOM 698 N N . LEU A 1 94 ? 2.823 3.602 1.599 1.00 95.69 94 LEU A N 1
ATOM 699 C CA . LEU A 1 94 ? 1.362 3.447 1.595 1.00 95.69 94 LEU A CA 1
ATOM 700 C C . LEU A 1 94 ? 0.645 4.347 2.617 1.00 95.69 94 LEU A C 1
ATOM 702 O O . LEU A 1 94 ? -0.557 4.571 2.477 1.00 95.69 94 LEU A O 1
ATOM 706 N N . GLY A 1 95 ? 1.369 4.942 3.570 1.00 94.50 95 GLY A N 1
ATOM 707 C CA . GLY A 1 95 ? 0.848 5.964 4.474 1.00 94.50 95 GLY A CA 1
ATOM 708 C C . GLY A 1 95 ? 0.231 7.165 3.752 1.00 94.50 95 GLY A C 1
ATOM 709 O O . GLY A 1 95 ? -0.735 7.735 4.252 1.00 94.50 95 GLY A O 1
ATOM 710 N N . LEU A 1 96 ? 0.718 7.510 2.555 1.00 96.19 96 LEU A N 1
ATOM 711 C CA . LEU A 1 96 ? 0.131 8.570 1.723 1.00 96.19 96 LEU A CA 1
ATOM 712 C C . LEU A 1 96 ? -1.298 8.229 1.275 1.00 96.19 96 LEU A C 1
ATOM 714 O O . LEU A 1 96 ? -2.196 9.062 1.361 1.00 96.19 96 LEU A O 1
ATOM 718 N N . LEU A 1 97 ? -1.523 6.979 0.865 1.00 96.75 97 LEU A N 1
ATOM 719 C CA . LEU A 1 97 ? -2.831 6.493 0.421 1.00 96.75 97 LEU A CA 1
ATOM 720 C C . LEU A 1 97 ? -3.803 6.284 1.592 1.00 96.75 97 LEU A C 1
ATOM 722 O O . LEU A 1 97 ? -5.017 6.381 1.414 1.00 96.75 97 LEU A O 1
ATOM 726 N N . LEU A 1 98 ? -3.290 6.007 2.796 1.00 95.50 98 LEU A N 1
ATOM 727 C CA . LEU A 1 98 ? -4.106 5.978 4.014 1.00 95.50 98 LEU A CA 1
ATOM 728 C C . LEU A 1 98 ? -4.628 7.376 4.351 1.00 95.50 98 LEU A C 1
ATOM 730 O O . LEU A 1 98 ? -5.817 7.529 4.619 1.00 95.50 98 LEU A O 1
ATOM 734 N N . GLN A 1 99 ? -3.784 8.407 4.256 1.00 94.75 99 GLN A N 1
ATOM 735 C CA . GLN A 1 99 ? -4.188 9.797 4.510 1.00 94.75 99 GLN A CA 1
ATOM 736 C C . GLN A 1 99 ? -5.304 10.267 3.570 1.00 94.75 99 GLN A C 1
ATOM 738 O O . GLN A 1 99 ? -6.205 10.992 3.993 1.00 94.75 99 GLN A O 1
ATOM 743 N N . THR A 1 100 ? -5.283 9.824 2.311 1.00 96.38 100 THR A N 1
ATOM 744 C CA . THR A 1 100 ? -6.329 10.129 1.324 1.00 96.38 100 THR A CA 1
ATOM 745 C C . THR A 1 100 ? -7.507 9.150 1.347 1.00 96.38 100 THR A C 1
ATOM 747 O O . THR A 1 100 ? -8.418 9.282 0.532 1.00 96.38 100 THR A O 1
ATOM 750 N N . ARG A 1 101 ? -7.535 8.186 2.284 1.00 96.94 101 ARG A N 1
ATOM 751 C CA . ARG A 1 101 ? -8.566 7.132 2.408 1.00 96.94 101 ARG A CA 1
ATOM 752 C C . ARG A 1 101 ? -8.775 6.322 1.125 1.00 96.94 101 ARG A C 1
ATOM 754 O O . ARG A 1 101 ? -9.878 5.882 0.806 1.00 96.94 101 ARG A O 1
ATOM 761 N N . GLN A 1 102 ? -7.701 6.112 0.372 1.00 98.19 102 GLN A N 1
ATOM 762 C CA . GLN A 1 102 ? -7.740 5.345 -0.869 1.00 98.19 102 GLN A CA 1
ATOM 763 C C . GLN A 1 102 ? -7.692 3.831 -0.634 1.00 98.19 102 GLN A C 1
ATOM 765 O O . GLN A 1 102 ? -8.169 3.064 -1.474 1.00 98.19 102 GLN A O 1
ATOM 770 N N . ILE A 1 103 ? -7.158 3.390 0.507 1.00 98.00 103 ILE A N 1
ATOM 771 C CA . ILE A 1 103 ? -7.054 1.974 0.870 1.00 98.00 103 ILE A CA 1
ATOM 772 C C . ILE A 1 103 ? -8.270 1.557 1.696 1.00 98.00 103 ILE A C 1
ATOM 774 O O . ILE A 1 103 ? -8.538 2.135 2.742 1.00 98.00 103 ILE A O 1
ATOM 778 N N . LYS A 1 104 ? -8.973 0.515 1.239 1.00 98.38 104 LYS A N 1
ATOM 779 C CA . LYS A 1 104 ? -10.060 -0.137 1.983 1.00 98.38 104 LYS A CA 1
ATOM 780 C C . LYS A 1 104 ? -9.558 -1.310 2.821 1.00 98.38 104 LYS A C 1
ATOM 782 O O . LYS A 1 104 ? -10.048 -1.525 3.925 1.00 98.38 104 LYS A O 1
ATOM 787 N N . LYS A 1 105 ? -8.616 -2.093 2.287 1.00 98.38 105 LYS A N 1
ATOM 788 C CA . LYS A 1 105 ? -8.094 -3.293 2.948 1.00 98.38 105 LYS A CA 1
ATOM 789 C C . LYS A 1 105 ? -6.579 -3.382 2.835 1.00 98.38 105 LYS A C 1
ATOM 791 O O . LYS A 1 105 ? -6.021 -3.194 1.757 1.00 98.38 105 LYS A O 1
ATOM 796 N N . MET A 1 106 ? -5.933 -3.757 3.931 1.00 97.62 106 MET A N 1
ATOM 797 C CA . MET A 1 106 ? -4.515 -4.100 3.988 1.00 97.62 106 MET A CA 1
ATOM 798 C C . MET A 1 106 ? -4.341 -5.585 4.310 1.00 97.62 106 MET A C 1
ATOM 800 O O . MET A 1 106 ? -4.955 -6.111 5.236 1.00 97.62 106 MET A O 1
ATOM 804 N N . ILE A 1 107 ? -3.492 -6.263 3.542 1.00 97.75 107 ILE A N 1
ATOM 805 C CA . ILE A 1 107 ? -2.989 -7.605 3.846 1.00 97.75 107 ILE A CA 1
ATOM 806 C C . ILE A 1 107 ? -1.504 -7.438 4.171 1.00 97.75 107 ILE A C 1
ATOM 808 O O . ILE A 1 107 ? -0.711 -7.180 3.262 1.00 97.75 107 ILE A O 1
ATOM 812 N N . SER A 1 108 ? -1.150 -7.552 5.455 1.00 96.06 108 SER A N 1
ATOM 813 C CA . SER A 1 108 ? 0.171 -7.154 5.963 1.00 96.06 108 SER A CA 1
ATOM 814 C C . SER A 1 108 ? 0.744 -8.115 6.994 1.00 96.06 108 SER A C 1
ATOM 816 O O . SER A 1 108 ? 0.007 -8.826 7.678 1.00 96.06 108 SER A O 1
ATOM 818 N N . SER A 1 109 ? 2.069 -8.101 7.147 1.00 93.50 109 SER A N 1
ATOM 819 C CA . SER A 1 109 ? 2.770 -8.859 8.191 1.00 93.50 109 SER A CA 1
ATOM 820 C C . SER A 1 109 ? 3.089 -8.017 9.426 1.00 93.50 109 SER A C 1
ATOM 822 O O . SER A 1 109 ? 3.176 -8.559 10.526 1.00 93.50 109 SER A O 1
ATOM 824 N N . TYR A 1 110 ? 3.225 -6.697 9.260 1.00 89.25 110 TYR A N 1
ATOM 825 C CA . TYR A 1 110 ? 3.547 -5.760 10.332 1.00 89.25 110 TYR A CA 1
ATOM 826 C C . TYR A 1 110 ? 2.966 -4.362 10.064 1.00 89.25 110 TYR A C 1
ATOM 828 O O . TYR A 1 110 ? 2.975 -3.887 8.930 1.00 89.25 110 TYR A O 1
ATOM 836 N N . VAL A 1 111 ? 2.465 -3.685 11.107 1.00 80.81 111 VAL A N 1
ATOM 837 C CA . VAL A 1 111 ? 1.738 -2.398 10.983 1.00 80.81 111 VAL A CA 1
ATOM 838 C C . VAL A 1 111 ? 2.083 -1.370 12.077 1.00 80.81 111 VAL A C 1
ATOM 840 O O . VAL A 1 111 ? 1.371 -0.387 12.243 1.00 80.81 111 VAL A O 1
ATOM 843 N N . GLY A 1 112 ? 3.152 -1.587 12.850 1.00 72.19 112 GLY A N 1
ATOM 844 C CA . GLY A 1 112 ? 3.384 -0.873 14.117 1.00 72.19 112 GLY A CA 1
ATOM 845 C C . GLY A 1 112 ? 3.817 0.598 14.031 1.00 72.19 112 GLY A C 1
ATOM 846 O O . GLY A 1 112 ? 3.769 1.282 15.046 1.00 72.19 112 GLY A O 1
ATOM 847 N N . GLU A 1 113 ? 4.218 1.104 12.862 1.00 75.69 113 GLU A N 1
ATOM 848 C CA . GLU A 1 113 ? 4.861 2.428 12.720 1.00 75.69 113 GLU A CA 1
ATOM 849 C C . GLU A 1 113 ? 3.987 3.489 12.016 1.00 75.69 113 GLU A C 1
ATOM 851 O O . GLU A 1 113 ? 4.497 4.467 11.470 1.00 75.69 113 GLU A O 1
ATOM 856 N N . ASN A 1 114 ? 2.662 3.309 11.998 1.00 81.75 114 ASN A N 1
ATOM 857 C CA . ASN A 1 114 ? 1.740 4.221 11.316 1.00 81.75 114 ASN A CA 1
ATOM 858 C C . ASN A 1 114 ? 0.517 4.527 12.197 1.00 81.75 114 ASN A C 1
ATOM 860 O O . ASN A 1 114 ? -0.341 3.667 12.418 1.00 81.75 114 ASN A O 1
ATOM 864 N N . GLY A 1 115 ? 0.451 5.749 12.734 1.00 87.44 115 GLY A N 1
ATOM 865 C CA . GLY A 1 115 ? -0.615 6.148 13.654 1.00 87.44 115 GLY A CA 1
ATOM 866 C C . GLY A 1 115 ? -1.977 6.230 12.968 1.00 87.44 115 GLY A C 1
ATOM 867 O O . GLY A 1 115 ? -2.988 5.822 13.543 1.00 87.44 115 GLY A O 1
ATOM 868 N N . GLU A 1 116 ? -2.004 6.692 11.716 1.00 91.75 116 GLU A N 1
ATOM 869 C CA . GLU A 1 116 ? -3.238 6.795 10.933 1.00 91.75 116 GLU A CA 1
ATOM 870 C C . GLU A 1 116 ? -3.803 5.416 10.580 1.00 91.75 116 GLU A C 1
ATOM 872 O O . GLU A 1 116 ? -5.013 5.205 10.651 1.00 91.75 116 GLU A O 1
ATOM 877 N N . PHE A 1 117 ? -2.931 4.452 10.284 1.00 92.88 117 PHE A N 1
ATOM 878 C CA . PHE A 1 117 ? -3.304 3.056 10.097 1.00 92.88 117 PHE A CA 1
ATOM 879 C C . PHE A 1 117 ? -4.018 2.520 11.339 1.00 92.88 117 PHE A C 1
ATOM 881 O O . PHE A 1 117 ? -5.121 1.982 11.240 1.00 92.88 117 PHE A O 1
ATOM 888 N N . ALA A 1 118 ? -3.396 2.671 12.514 1.00 92.38 118 ALA A N 1
ATOM 889 C CA . ALA A 1 118 ? -3.966 2.180 13.764 1.00 92.38 118 ALA A CA 1
ATOM 890 C C . ALA A 1 118 ? -5.314 2.854 14.052 1.00 92.38 118 ALA A C 1
ATOM 892 O O . ALA A 1 118 ? -6.276 2.174 14.406 1.00 92.38 118 ALA A O 1
ATOM 893 N N . ARG A 1 119 ? -5.410 4.171 13.831 1.00 95.06 119 ARG A N 1
ATOM 894 C CA . ARG A 1 119 ? -6.654 4.934 13.978 1.00 95.06 119 ARG A CA 1
ATOM 895 C C . ARG A 1 119 ? -7.760 4.400 13.065 1.00 95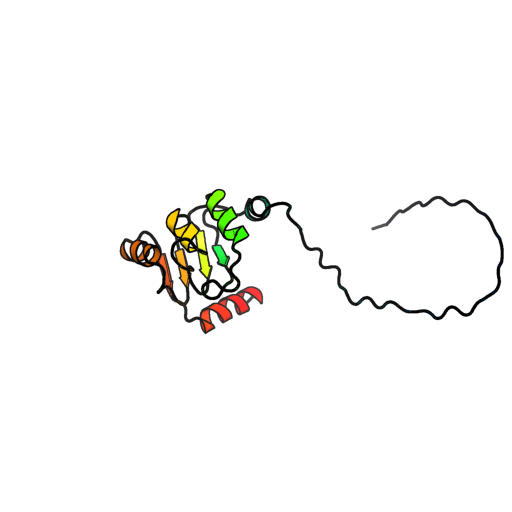.06 119 ARG A C 1
ATOM 897 O O . ARG A 1 119 ? -8.846 4.126 13.564 1.00 95.06 119 ARG A O 1
ATOM 904 N N . GLN A 1 120 ? -7.491 4.245 11.765 1.00 95.88 120 GLN A N 1
ATOM 905 C CA . GLN A 1 120 ? -8.475 3.772 10.783 1.00 95.88 120 GLN A CA 1
ATOM 906 C C . GLN A 1 120 ? -8.901 2.324 11.031 1.00 95.88 120 GLN A C 1
ATOM 908 O O . GLN A 1 120 ? -10.072 1.989 10.872 1.00 95.88 120 GLN A O 1
ATOM 913 N N . TYR A 1 121 ? -7.972 1.461 11.441 1.00 94.94 121 TYR A N 1
ATOM 914 C CA . TYR A 1 121 ? -8.298 0.083 11.793 1.00 94.94 121 TYR A CA 1
ATOM 915 C C . TYR A 1 121 ? -9.211 0.028 13.027 1.00 94.94 121 TYR A C 1
ATOM 917 O O . TYR A 1 121 ? -10.246 -0.633 13.005 1.00 94.94 121 TYR A O 1
ATOM 925 N N . LEU A 1 122 ? -8.872 0.774 14.085 1.00 94.94 122 LEU A N 1
ATOM 926 C CA . LEU A 1 122 ? -9.662 0.815 15.319 1.00 94.94 122 LEU A CA 1
ATOM 927 C C . LEU A 1 122 ? -11.029 1.494 15.139 1.00 94.94 122 LEU A C 1
ATOM 929 O O . LEU A 1 122 ? -11.966 1.152 15.857 1.00 94.94 122 LEU A O 1
ATOM 933 N N . SER A 1 123 ? -11.163 2.432 14.195 1.00 96.50 123 SER A N 1
ATOM 934 C CA . SER A 1 123 ? -12.448 3.055 13.848 1.00 96.50 123 SER A CA 1
ATOM 935 C C . SER A 1 123 ? -13.293 2.232 12.869 1.00 96.50 123 SER A C 1
ATOM 937 O O . SER A 1 123 ? -14.445 2.589 12.624 1.00 96.50 123 SER A O 1
ATOM 939 N N . GLY A 1 124 ? -12.754 1.141 12.313 1.00 95.88 124 GLY A N 1
ATOM 940 C CA . GLY A 1 124 ? -13.423 0.327 11.295 1.00 95.88 124 GLY A CA 1
ATOM 941 C C . GLY A 1 124 ? -13.428 0.942 9.888 1.00 95.88 124 GLY A C 1
ATOM 942 O O . GLY A 1 124 ? -14.127 0.441 9.013 1.00 95.88 124 GLY A O 1
ATOM 943 N N . GLU A 1 125 ? -12.657 2.011 9.653 1.00 96.12 125 GLU A N 1
ATOM 944 C CA . GLU A 1 125 ? -12.451 2.615 8.325 1.00 96.12 125 GLU A CA 1
ATOM 945 C C . GLU A 1 125 ? -11.558 1.743 7.420 1.00 96.12 125 GLU A C 1
ATOM 947 O O . GLU A 1 125 ? -11.690 1.801 6.197 1.00 96.12 125 GLU A O 1
ATOM 952 N N . LEU A 1 126 ? -10.665 0.938 8.010 1.00 97.12 126 LEU A N 1
ATOM 953 C CA . LEU A 1 126 ? -9.687 0.103 7.308 1.00 97.12 126 LEU A CA 1
ATOM 954 C C . LEU A 1 126 ? -9.813 -1.369 7.718 1.00 97.12 126 LEU A C 1
ATOM 956 O O . LEU A 1 126 ? -9.685 -1.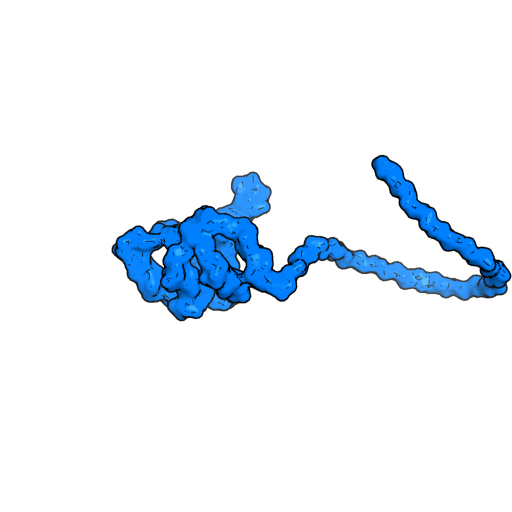714 8.891 1.00 97.12 126 LEU A O 1
ATOM 960 N N . GLU A 1 127 ? -9.976 -2.258 6.740 1.00 97.94 127 GLU A N 1
ATOM 961 C CA . GLU A 1 127 ? -9.907 -3.703 6.960 1.00 97.94 127 GLU A CA 1
ATOM 962 C C . GLU A 1 127 ? -8.446 -4.176 7.022 1.00 97.94 127 GLU A C 1
ATOM 964 O O . GLU A 1 127 ? -7.609 -3.767 6.211 1.00 97.94 127 GLU A O 1
ATOM 969 N N . LEU A 1 128 ? -8.139 -5.102 7.933 1.00 96.44 128 LEU A N 1
ATOM 970 C CA . LEU A 1 128 ? -6.807 -5.692 8.067 1.00 96.44 128 LEU A CA 1
ATOM 971 C C . LEU A 1 128 ? -6.864 -7.218 8.104 1.00 96.44 128 LEU A C 1
ATOM 973 O O . LEU A 1 128 ? -7.555 -7.812 8.926 1.00 96.44 128 LEU A O 1
ATOM 977 N N . GLU A 1 129 ? -6.075 -7.850 7.242 1.00 97.06 129 GLU A N 1
ATOM 978 C CA . GLU A 1 129 ? -5.747 -9.273 7.299 1.00 97.06 129 GLU A CA 1
ATOM 979 C C . GLU A 1 129 ? -4.268 -9.421 7.659 1.00 97.06 129 GLU A C 1
ATOM 981 O O . GLU A 1 129 ? -3.380 -9.149 6.846 1.00 97.06 129 GLU A O 1
ATOM 986 N N . PHE A 1 130 ? -3.997 -9.867 8.884 1.00 95.31 130 PHE A N 1
ATOM 987 C CA . PHE A 1 130 ? -2.636 -10.194 9.288 1.00 95.31 130 PHE A CA 1
ATOM 988 C C . PHE A 1 130 ? -2.199 -11.527 8.689 1.00 95.31 130 PHE A C 1
ATOM 990 O O . PHE A 1 130 ? -2.855 -12.551 8.868 1.00 95.31 130 PHE A O 1
ATOM 997 N N . THR A 1 131 ? -1.058 -11.522 8.004 1.00 96.12 131 THR A N 1
ATOM 998 C CA . THR A 1 131 ? -0.425 -12.729 7.466 1.00 96.12 131 THR A CA 1
ATOM 999 C C . THR A 1 131 ? 1.041 -12.755 7.890 1.00 96.12 131 THR A C 1
ATOM 1001 O O . THR A 1 131 ? 1.753 -11.795 7.599 1.00 96.12 131 THR A O 1
ATOM 1004 N N . PRO A 1 132 ? 1.539 -13.831 8.530 1.00 97.25 132 PRO A N 1
ATOM 1005 C CA . PRO A 1 132 ? 2.957 -13.947 8.867 1.00 97.25 132 PRO A CA 1
ATOM 1006 C C . PRO A 1 132 ? 3.852 -13.671 7.653 1.00 97.25 132 PRO A C 1
ATOM 1008 O O . PRO A 1 132 ? 3.555 -14.141 6.557 1.00 97.25 132 PRO A O 1
ATOM 1011 N N . GLN A 1 133 ? 4.951 -12.929 7.831 1.00 97.06 133 GLN A N 1
ATOM 1012 C CA . GLN A 1 133 ? 5.773 -12.422 6.719 1.00 97.06 133 GLN A CA 1
ATOM 1013 C C . GLN A 1 133 ? 6.216 -13.518 5.737 1.00 97.06 133 GLN A C 1
ATOM 1015 O O . GLN A 1 133 ? 6.080 -13.347 4.527 1.00 97.06 133 GLN A O 1
ATOM 1020 N N . GLY A 1 134 ? 6.709 -14.652 6.249 1.00 97.44 134 GLY A N 1
ATOM 1021 C CA . GLY A 1 134 ? 7.112 -15.786 5.411 1.00 97.44 134 GLY A CA 1
ATOM 1022 C C . GLY A 1 134 ? 5.937 -16.385 4.635 1.00 97.44 134 GLY A C 1
ATOM 1023 O O . GLY A 1 134 ? 6.049 -16.639 3.441 1.00 97.44 134 GLY A O 1
ATOM 1024 N N . THR A 1 135 ? 4.779 -16.526 5.283 1.00 97.75 135 THR A N 1
ATOM 1025 C CA . THR A 1 135 ? 3.543 -16.997 4.645 1.00 97.75 135 THR A CA 1
ATOM 1026 C C . THR A 1 135 ? 3.039 -16.017 3.590 1.00 97.75 135 THR A C 1
ATOM 1028 O O . THR A 1 135 ? 2.574 -16.446 2.542 1.00 97.75 135 THR A O 1
ATOM 1031 N N . LEU A 1 136 ? 3.131 -14.708 3.830 1.00 97.25 136 LEU A N 1
ATOM 1032 C CA . LEU A 1 136 ? 2.733 -13.686 2.863 1.00 97.25 136 LEU A CA 1
ATOM 1033 C C . LEU A 1 136 ? 3.592 -13.771 1.599 1.00 97.25 136 LEU A C 1
ATOM 1035 O O . LEU A 1 136 ? 3.055 -13.820 0.493 1.00 97.25 136 LEU A O 1
ATOM 1039 N N . ALA A 1 137 ? 4.914 -13.837 1.773 1.00 96.94 137 ALA A N 1
ATOM 1040 C CA . ALA A 1 137 ? 5.852 -13.997 0.670 1.00 96.94 137 ALA A CA 1
ATOM 1041 C C . ALA A 1 137 ? 5.593 -15.299 -0.104 1.00 96.94 137 ALA A C 1
ATOM 1043 O O . ALA A 1 137 ? 5.538 -15.282 -1.332 1.00 96.94 137 ALA A O 1
ATOM 1044 N N . GLU A 1 138 ? 5.358 -16.406 0.602 1.00 97.81 138 GLU A N 1
ATOM 1045 C CA . GLU A 1 138 ? 5.095 -17.700 -0.026 1.00 97.81 138 GLU A CA 1
ATOM 1046 C C . GLU A 1 138 ? 3.750 -17.738 -0.761 1.00 97.81 138 GLU A C 1
ATOM 1048 O O . GLU A 1 138 ? 3.683 -18.252 -1.873 1.00 97.81 138 GLU A O 1
ATOM 1053 N N . ARG A 1 139 ? 2.693 -17.118 -0.217 1.00 97.00 139 ARG A N 1
ATOM 1054 C CA . ARG A 1 139 ? 1.400 -16.963 -0.910 1.00 97.00 139 ARG A CA 1
ATOM 1055 C C . ARG A 1 139 ? 1.561 -16.210 -2.228 1.00 97.00 139 ARG A C 1
ATOM 1057 O O . ARG A 1 139 ? 0.975 -16.605 -3.229 1.00 97.00 139 ARG A O 1
ATOM 1064 N N . ILE A 1 140 ? 2.352 -15.135 -2.233 1.00 96.56 140 ILE A N 1
ATOM 1065 C CA . ILE A 1 140 ? 2.642 -14.362 -3.448 1.00 96.56 140 ILE A CA 1
ATOM 1066 C C . ILE A 1 140 ? 3.442 -15.212 -4.443 1.00 96.56 140 ILE A C 1
ATOM 1068 O O . ILE A 1 140 ? 3.120 -15.226 -5.630 1.00 96.56 140 ILE A O 1
ATOM 1072 N N . ARG A 1 141 ? 4.459 -15.941 -3.964 1.00 97.25 141 ARG A N 1
ATOM 1073 C CA . ARG A 1 141 ? 5.283 -16.827 -4.795 1.00 97.25 141 ARG A CA 1
ATOM 1074 C C . ARG A 1 141 ? 4.449 -17.933 -5.448 1.00 97.25 141 ARG A C 1
ATOM 1076 O O . ARG A 1 141 ? 4.585 -18.142 -6.649 1.00 97.25 141 ARG A O 1
ATOM 1083 N N . ALA A 1 142 ? 3.596 -18.607 -4.677 1.00 97.38 142 ALA A N 1
ATOM 1084 C CA . ALA A 1 142 ? 2.707 -19.666 -5.153 1.00 97.38 142 ALA A CA 1
ATOM 1085 C C . ALA A 1 142 ? 1.699 -19.133 -6.185 1.00 97.38 142 ALA A C 1
ATOM 1087 O O . ALA A 1 142 ? 1.633 -19.649 -7.299 1.00 97.38 142 ALA A O 1
ATOM 1088 N N . ALA A 1 143 ? 1.034 -18.010 -5.887 1.00 94.81 143 ALA A N 1
ATOM 1089 C CA . ALA A 1 143 ? 0.097 -17.382 -6.819 1.00 94.81 143 ALA A CA 1
ATOM 1090 C C . ALA A 1 143 ? 0.762 -16.976 -8.149 1.00 94.81 143 ALA A C 1
ATOM 1092 O O . ALA A 1 143 ? 0.158 -17.094 -9.213 1.00 94.81 143 ALA A O 1
ATOM 1093 N N . GLY A 1 144 ? 2.018 -16.515 -8.112 1.00 94.06 144 GLY A N 1
ATOM 1094 C CA . GLY A 1 144 ? 2.794 -16.204 -9.317 1.00 94.06 144 GLY A CA 1
ATOM 1095 C C . GLY A 1 144 ? 3.227 -17.435 -10.124 1.00 94.06 144 GLY A C 1
ATOM 1096 O O . GLY A 1 144 ? 3.520 -17.302 -11.311 1.00 94.06 144 GLY A O 1
ATOM 1097 N N . ALA A 1 145 ? 3.264 -18.617 -9.503 1.00 96.31 145 ALA A N 1
ATOM 1098 C CA . ALA A 1 145 ? 3.591 -19.888 -10.148 1.00 96.31 145 ALA A CA 1
ATOM 1099 C C . ALA A 1 145 ? 2.362 -20.613 -10.734 1.00 96.31 145 ALA A C 1
ATOM 1101 O O . ALA A 1 145 ? 2.540 -21.541 -11.521 1.00 96.31 145 ALA A O 1
ATOM 1102 N N . GLY A 1 146 ? 1.144 -20.162 -10.411 1.00 90.88 146 GLY A N 1
ATOM 1103 C CA . GLY A 1 146 ? -0.109 -20.747 -10.900 1.00 90.88 146 GLY A CA 1
ATOM 1104 C C . GLY A 1 146 ? -0.725 -21.815 -9.991 1.00 90.88 146 GLY A C 1
ATOM 1105 O O . GLY A 1 146 ? -1.582 -22.556 -10.471 1.00 90.88 146 GLY A O 1
ATOM 1106 N N . ASP A 1 147 ? -0.296 -21.881 -8.727 1.00 56.97 147 ASP A N 1
ATOM 1107 C CA . ASP A 1 147 ? -0.903 -22.711 -7.673 1.00 56.97 147 ASP A CA 1
ATOM 1108 C C . ASP A 1 147 ? -2.072 -22.001 -6.962 1.00 56.97 147 ASP A C 1
ATOM 1110 O O . ASP A 1 147 ? -2.026 -20.753 -6.809 1.00 56.97 147 ASP A O 1
#

Organism: NCBI:txid1611254

InterPro domains:
  IPR004163 Coenzyme A transferase binding site [PS01273] (50-65)
  IPR004165 Coenzyme A transferase family I [PF01144] (38-146)
  IPR004165 Coenzyme A transferase family I [PTHR13707] (28-146)
  IPR004165 Coenzyme A transferase family I [SM00882] (38-147)
  IPR037171 NagB/RpiA transferase-like [SSF100950] (35-146)

Foldsee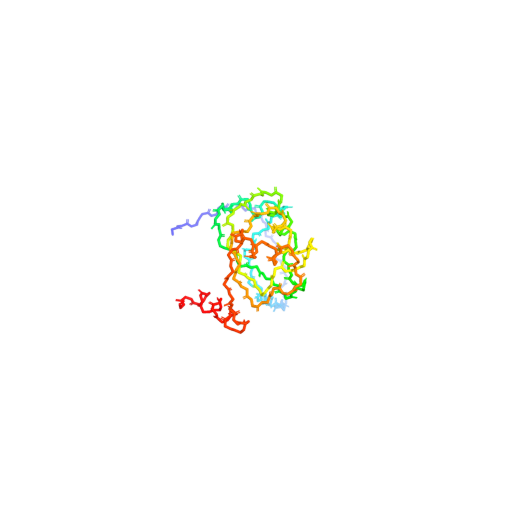k 3Di:
DDDDDDDDDDDDDDDDDDDPDPPPPPPPPDDPDPD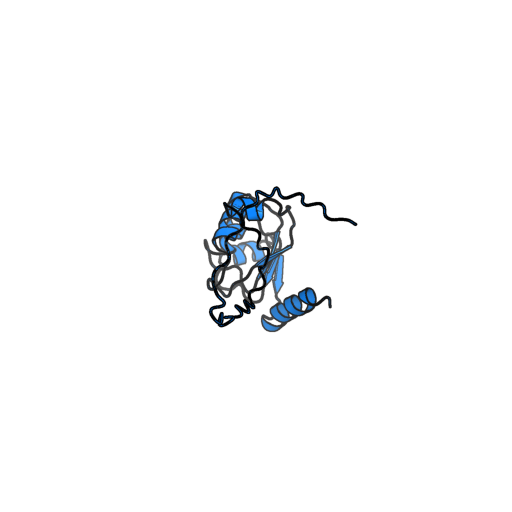DDDPALLVVCVPQAALEEDEFEDDQQHPTPFRNLVSCLVNLRANYEYEYQECHACPGRVNSVLVSRRYAEYEHQDYPHYPSVVVCVVVVSHHYHHDHPVRSVVVVVVVVVPD